Protein AF-A0AAV7AK41-F1 (afdb_monomer)

Radius of gyration: 11.82 Å; Cα contacts (8 Å, |Δi|>4): 25; chains: 1; bounding box: 30×20×32 Å

Sequence (54 aa):
MDITISQLLDLFLESPLVTWVKTVGPCGYENESKLVMYMDLVDGVFLNKIMLQM

InterPro domains:
  IPR036872 CH domain superfamily [G3DSA:1.10.418.10] (3-54)

Secondary structure (DSSP, 8-state):
-PPPHHHHHHHHHTSHHHHHHHHHSS---TT--HHHHHHHHHTSHHHHHHHHH-

Foldseek 3Di:
DDDDPVNVLVVVCPDPLVVVCVVQHPQDDVP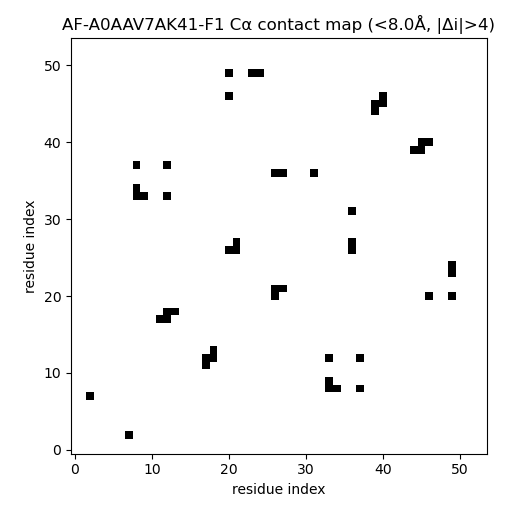DDSVNSCVCPVVVPNVVVSVVVD

Structure (mmCIF, N/CA/C/O backbone):
data_AF-A0AAV7AK41-F1
#
_entry.id   AF-A0AAV7AK41-F1
#
loop_
_atom_site.group_PDB
_atom_site.id
_atom_site.type_symbol
_atom_site.label_atom_id
_atom_site.label_alt_id
_atom_site.label_comp_id
_atom_site.label_asym_id
_atom_site.label_entity_id
_atom_site.label_seq_id
_atom_site.pdbx_PDB_ins_code
_atom_site.Cartn_x
_atom_site.Cartn_y
_atom_site.Cartn_z
_atom_site.occupancy
_atom_site.B_iso_or_equiv
_atom_site.auth_seq_id
_atom_site.auth_comp_id
_atom_site.auth_asym_id
_atom_site.auth_atom_id
_atom_site.pdbx_PDB_model_num
ATOM 1 N N . MET A 1 1 ? 17.227 2.777 -21.240 1.00 68.81 1 MET A N 1
ATOM 2 C CA . MET A 1 1 ? 17.057 1.492 -20.537 1.00 68.81 1 MET A CA 1
ATOM 3 C C . MET A 1 1 ? 15.602 1.445 -20.135 1.00 68.81 1 MET A C 1
ATOM 5 O O . MET A 1 1 ? 15.189 2.331 -19.398 1.00 68.81 1 MET A O 1
ATOM 9 N N . ASP A 1 2 ? 14.828 0.526 -20.704 1.00 83.19 2 ASP A N 1
ATOM 10 C CA . ASP A 1 2 ? 13.412 0.390 -20.362 1.00 83.19 2 ASP A CA 1
ATOM 11 C C . ASP A 1 2 ? 13.269 -0.122 -18.927 1.00 83.19 2 ASP A C 1
ATOM 13 O O . ASP A 1 2 ? 14.023 -0.993 -18.489 1.00 83.19 2 ASP A O 1
ATOM 17 N N . ILE A 1 3 ? 12.330 0.457 -18.184 1.00 84.75 3 ILE A N 1
ATOM 18 C CA . ILE A 1 3 ? 12.029 0.057 -16.809 1.00 84.75 3 ILE A CA 1
ATOM 19 C C . ILE A 1 3 ? 11.205 -1.229 -16.867 1.00 84.75 3 ILE A C 1
ATOM 21 O O . ILE A 1 3 ? 10.209 -1.311 -17.585 1.00 84.75 3 ILE A O 1
ATOM 25 N N . THR A 1 4 ? 11.608 -2.242 -16.104 1.00 93.12 4 THR A N 1
ATOM 26 C CA . THR A 1 4 ? 10.848 -3.494 -15.998 1.00 93.12 4 THR A CA 1
ATOM 27 C C . THR A 1 4 ? 9.635 -3.330 -15.079 1.00 93.12 4 THR A C 1
ATOM 29 O O . THR A 1 4 ? 9.636 -2.512 -14.161 1.00 93.12 4 THR A O 1
ATOM 32 N N . ILE A 1 5 ? 8.605 -4.161 -15.266 1.00 90.06 5 ILE A N 1
ATOM 33 C CA . ILE A 1 5 ? 7.406 -4.157 -14.406 1.00 90.06 5 ILE A CA 1
ATOM 34 C C . ILE A 1 5 ? 7.774 -4.400 -12.935 1.00 90.06 5 ILE A C 1
ATOM 36 O O . ILE A 1 5 ? 7.204 -3.771 -12.049 1.00 90.06 5 ILE A O 1
ATOM 40 N N . SER A 1 6 ? 8.766 -5.257 -12.669 1.00 90.00 6 SER A N 1
ATOM 41 C CA . SER A 1 6 ? 9.245 -5.506 -11.305 1.00 90.00 6 SER A CA 1
ATOM 42 C C . SER A 1 6 ? 9.824 -4.245 -10.664 1.00 90.00 6 SER A C 1
ATOM 44 O O . SER A 1 6 ? 9.525 -3.960 -9.512 1.00 90.00 6 SER A O 1
ATOM 46 N N . GLN A 1 7 ? 10.605 -3.462 -11.413 1.00 92.38 7 GLN A N 1
ATOM 47 C CA . GLN A 1 7 ? 11.157 -2.201 -10.913 1.00 92.38 7 GLN A CA 1
ATOM 48 C C . GLN A 1 7 ? 10.062 -1.163 -10.665 1.00 92.38 7 GLN A C 1
ATOM 50 O O . GLN A 1 7 ? 10.124 -0.433 -9.683 1.00 92.38 7 GLN A O 1
ATOM 55 N N . LEU A 1 8 ? 9.044 -1.106 -11.527 1.00 93.25 8 LEU A N 1
ATOM 56 C CA . LEU A 1 8 ? 7.912 -0.202 -11.328 1.00 93.25 8 LEU A CA 1
ATOM 57 C C . LEU A 1 8 ? 7.102 -0.572 -10.076 1.00 93.25 8 LEU A C 1
ATOM 59 O O . LEU A 1 8 ? 6.690 0.313 -9.329 1.00 93.25 8 LEU A O 1
ATOM 63 N N . LEU A 1 9 ? 6.910 -1.870 -9.834 1.00 92.69 9 LEU A N 1
ATOM 64 C CA . LEU A 1 9 ? 6.265 -2.377 -8.627 1.00 92.69 9 LEU A CA 1
ATOM 65 C C . LEU A 1 9 ? 7.064 -2.002 -7.374 1.00 92.69 9 LEU A C 1
ATOM 67 O O . LEU A 1 9 ? 6.481 -1.518 -6.410 1.00 92.69 9 LEU A O 1
ATOM 71 N N . ASP A 1 10 ? 8.385 -2.165 -7.399 1.00 92.75 10 ASP A N 1
ATOM 72 C CA . ASP A 1 10 ? 9.247 -1.785 -6.276 1.00 92.75 10 ASP A CA 1
ATOM 73 C C . ASP A 1 10 ? 9.166 -0.280 -5.984 1.00 92.75 10 ASP A C 1
ATOM 75 O O . ASP A 1 10 ? 8.898 0.110 -4.848 1.00 92.75 10 ASP A O 1
ATOM 79 N N . LEU A 1 11 ? 9.263 0.563 -7.018 1.00 94.06 11 LEU A N 1
ATOM 80 C CA . LEU A 1 11 ? 9.109 2.018 -6.889 1.00 94.06 11 LEU A CA 1
ATOM 81 C C . LEU A 1 11 ? 7.742 2.417 -6.316 1.00 94.06 11 LEU A C 1
ATOM 83 O O . LEU A 1 11 ? 7.645 3.341 -5.5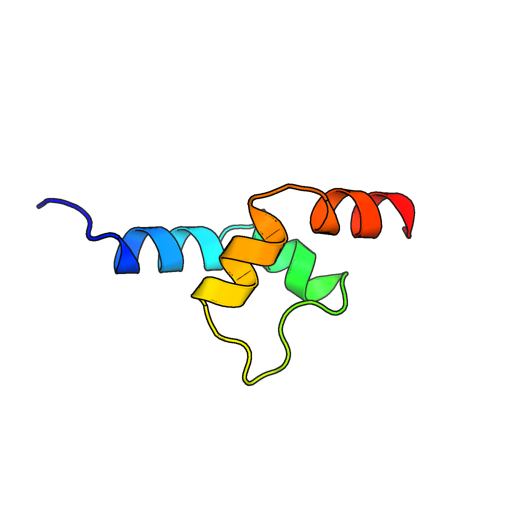09 1.00 94.06 11 LEU A O 1
ATOM 87 N N . PHE A 1 12 ? 6.674 1.726 -6.720 1.00 92.81 12 PHE A N 1
ATOM 88 C CA . PHE A 1 12 ? 5.344 1.955 -6.166 1.00 92.81 12 PHE A CA 1
ATOM 89 C C . PHE A 1 12 ? 5.287 1.594 -4.675 1.00 92.81 12 PHE A C 1
ATOM 91 O O . PHE A 1 12 ? 4.774 2.377 -3.873 1.00 92.81 12 PHE A O 1
ATOM 98 N N . LEU A 1 13 ? 5.844 0.444 -4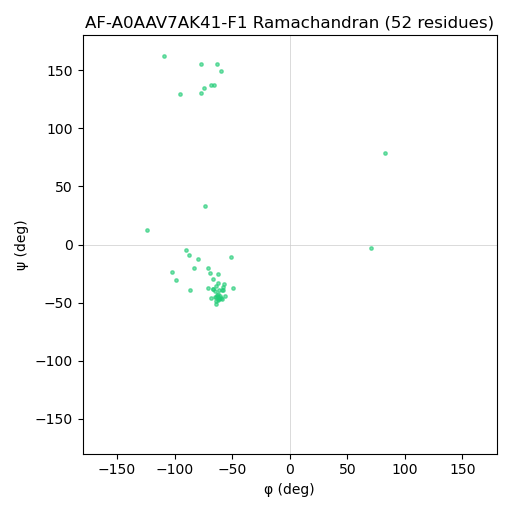.287 1.00 91.12 13 LEU A N 1
ATOM 99 C CA . LEU A 1 13 ? 5.811 -0.057 -2.909 1.00 91.12 13 LEU A CA 1
ATOM 100 C C . LEU A 1 13 ? 6.690 0.733 -1.927 1.00 91.12 13 LEU A C 1
ATOM 102 O O . LEU A 1 13 ? 6.462 0.655 -0.713 1.00 91.12 13 LEU A O 1
ATOM 106 N N . GLU A 1 14 ? 7.664 1.480 -2.445 1.00 91.94 14 GLU A N 1
ATOM 107 C CA . GLU A 1 14 ? 8.502 2.437 -1.710 1.00 91.94 14 GLU A CA 1
ATOM 108 C C . GLU A 1 14 ? 7.919 3.858 -1.688 1.00 91.94 14 GLU A C 1
ATOM 110 O O . GLU A 1 14 ? 8.456 4.748 -1.027 1.00 91.94 14 GLU A O 1
ATOM 115 N N . SER A 1 15 ? 6.809 4.105 -2.389 1.00 94.44 15 SER A N 1
ATOM 116 C CA . SER A 1 15 ? 6.220 5.440 -2.445 1.00 94.44 15 SER A CA 1
ATOM 117 C C . SER A 1 15 ? 5.743 5.923 -1.063 1.00 94.44 15 SER A C 1
ATOM 119 O O . SER A 1 15 ? 5.392 5.113 -0.192 1.00 94.44 15 SER A O 1
ATOM 121 N N . PRO A 1 16 ? 5.657 7.250 -0.846 1.00 93.81 16 PRO A N 1
ATOM 122 C CA . PRO A 1 16 ? 5.170 7.809 0.415 1.00 93.81 16 PRO A CA 1
ATOM 123 C C . PRO A 1 16 ? 3.766 7.330 0.792 1.00 93.81 16 PRO A C 1
ATOM 125 O O . PRO A 1 16 ? 3.492 7.127 1.970 1.00 93.81 16 PRO A O 1
ATOM 128 N N . LEU A 1 17 ? 2.892 7.103 -0.196 1.00 91.12 17 LEU A N 1
ATOM 129 C CA . LEU A 1 17 ? 1.537 6.602 0.032 1.00 91.12 17 LEU A CA 1
ATOM 130 C C . LEU A 1 17 ? 1.562 5.191 0.623 1.00 91.12 17 LEU A C 1
ATOM 132 O O . LEU A 1 17 ? 0.937 4.945 1.649 1.00 91.12 17 LEU A O 1
ATOM 136 N N . VAL A 1 18 ? 2.309 4.276 0.001 1.00 90.19 18 VAL A N 1
ATOM 137 C CA . VAL A 1 18 ? 2.407 2.889 0.475 1.00 90.19 18 VAL A CA 1
ATOM 138 C C . VAL A 1 18 ? 3.127 2.826 1.820 1.00 90.19 18 VAL A C 1
ATOM 140 O O . VAL A 1 18 ? 2.721 2.079 2.706 1.00 90.19 18 VAL A O 1
ATOM 143 N N . THR A 1 19 ? 4.156 3.654 2.011 1.00 90.38 19 THR A N 1
ATOM 144 C CA . THR A 1 19 ? 4.857 3.785 3.296 1.00 90.38 19 THR A CA 1
ATOM 145 C C . THR A 1 19 ? 3.915 4.259 4.402 1.00 90.38 19 THR A C 1
ATOM 147 O O . THR A 1 19 ? 3.900 3.692 5.496 1.00 90.38 19 THR A O 1
ATOM 150 N N . TRP A 1 20 ? 3.082 5.260 4.114 1.00 90.19 20 TRP A N 1
ATOM 151 C CA . TRP A 1 20 ? 2.063 5.733 5.041 1.00 90.19 20 TRP A CA 1
ATOM 152 C C . TRP A 1 20 ? 1.048 4.629 5.357 1.00 90.19 20 TRP A C 1
ATOM 154 O O . TRP A 1 20 ? 0.829 4.343 6.530 1.00 90.19 20 TRP A O 1
ATOM 164 N N . VAL A 1 21 ? 0.519 3.932 4.344 1.00 88.25 21 VAL A N 1
ATOM 165 C CA . VAL A 1 21 ? -0.423 2.813 4.526 1.00 88.25 21 VAL A CA 1
ATOM 166 C C . VAL A 1 21 ? 0.146 1.710 5.423 1.00 88.25 21 VAL A C 1
ATOM 168 O O . VAL A 1 21 ? -0.552 1.256 6.325 1.00 88.25 21 VAL A O 1
ATOM 171 N N . LYS A 1 22 ? 1.412 1.319 5.230 1.00 86.06 22 LYS A N 1
ATOM 172 C CA . LYS A 1 22 ? 2.119 0.352 6.094 1.00 86.06 22 LYS A CA 1
ATOM 173 C C . LYS A 1 22 ? 2.262 0.833 7.543 1.00 86.06 22 LYS A C 1
ATOM 175 O O . LYS A 1 22 ? 2.421 0.022 8.445 1.00 86.06 22 LYS A O 1
ATOM 180 N N . THR A 1 23 ? 2.245 2.148 7.763 1.00 86.00 23 THR A N 1
ATOM 181 C CA . THR A 1 23 ? 2.392 2.755 9.094 1.00 86.00 23 THR A CA 1
ATOM 182 C C . THR A 1 23 ? 1.056 2.867 9.828 1.00 86.00 23 THR A C 1
ATOM 184 O O . THR A 1 23 ? 1.012 2.676 11.039 1.00 86.00 23 THR A O 1
ATOM 187 N N . VAL A 1 24 ? -0.027 3.208 9.119 1.00 82.31 24 VAL A N 1
ATOM 188 C CA . VAL A 1 24 ? -1.332 3.510 9.738 1.00 82.31 24 VAL A CA 1
ATOM 189 C C . VAL A 1 24 ? -2.357 2.383 9.636 1.00 82.31 24 VAL A C 1
ATOM 191 O O . VAL A 1 24 ? -3.294 2.337 10.428 1.00 82.31 24 VAL A O 1
ATOM 194 N N . GLY A 1 25 ? -2.218 1.496 8.653 1.00 71.81 25 GLY A N 1
ATOM 195 C CA . GLY A 1 25 ? -3.159 0.417 8.383 1.00 71.81 25 GLY A CA 1
ATOM 196 C C . GLY A 1 25 ? -2.579 -0.953 8.734 1.00 71.81 25 GLY A C 1
ATOM 197 O O . GLY A 1 25 ? -1.363 -1.109 8.804 1.00 71.81 25 GLY A O 1
ATOM 198 N N . PRO A 1 26 ? -3.421 -1.990 8.879 1.00 68.69 26 PRO A N 1
ATOM 199 C CA . PRO A 1 26 ? -2.985 -3.376 9.079 1.00 68.69 26 PRO A CA 1
ATOM 200 C C . PRO A 1 26 ? -2.412 -4.013 7.790 1.00 68.69 26 PRO A C 1
ATOM 202 O O . PRO A 1 26 ? -2.626 -5.193 7.529 1.00 68.69 26 PRO A O 1
ATOM 205 N N . CYS A 1 27 ? -1.750 -3.225 6.938 1.00 62.06 27 CYS A N 1
ATOM 206 C CA . CYS A 1 27 ? -1.325 -3.612 5.595 1.00 62.06 27 CYS A CA 1
ATOM 207 C C . CYS A 1 27 ? 0.122 -4.099 5.594 1.00 62.06 27 CYS A C 1
ATOM 209 O O . CYS A 1 27 ? 1.008 -3.382 6.063 1.00 62.06 27 CYS A O 1
ATOM 211 N N . GLY A 1 28 ? 0.376 -5.271 5.011 1.00 59.03 28 GLY A N 1
ATOM 212 C CA . GLY A 1 28 ? 1.709 -5.852 4.965 1.00 59.03 28 GLY A CA 1
ATOM 213 C C . GLY A 1 28 ? 2.060 -6.598 6.243 1.00 59.03 28 GLY A C 1
ATOM 214 O O . GLY A 1 28 ? 2.841 -6.117 7.062 1.00 59.03 28 GLY A O 1
ATOM 215 N N . TYR A 1 29 ? 1.545 -7.820 6.384 1.00 59.75 29 TYR A N 1
ATOM 216 C CA . TYR A 1 29 ? 2.236 -8.806 7.217 1.00 59.75 29 TYR A CA 1
ATOM 217 C C . TYR A 1 29 ? 3.643 -9.037 6.643 1.00 59.75 29 TYR A C 1
ATOM 219 O O . TYR A 1 29 ? 3.824 -8.986 5.427 1.00 59.75 29 TYR A O 1
ATOM 227 N N . GLU A 1 30 ? 4.627 -9.3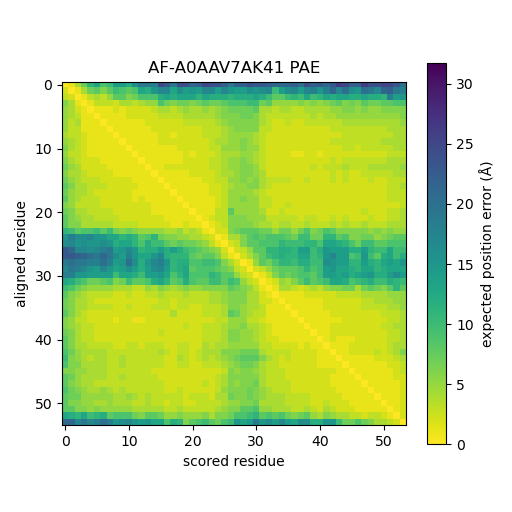51 7.492 1.00 59.88 30 GLU A N 1
ATOM 228 C CA . GLU A 1 30 ? 6.045 -9.579 7.125 1.00 59.88 30 GLU A CA 1
ATOM 229 C C . GLU A 1 30 ? 6.282 -10.575 5.961 1.00 59.88 30 GLU A C 1
ATOM 231 O 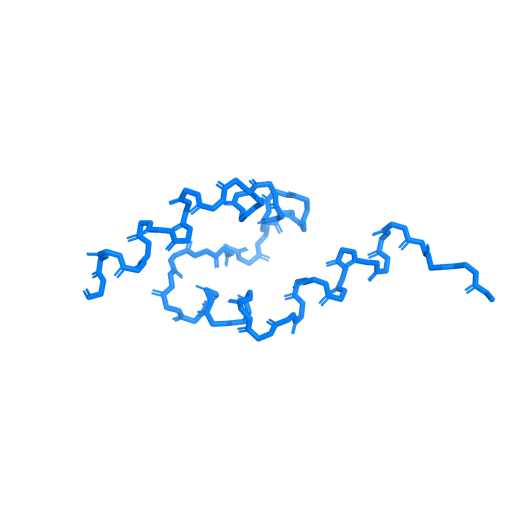O . GLU A 1 30 ? 7.390 -10.647 5.441 1.00 59.88 30 GLU A O 1
ATOM 236 N N . ASN A 1 31 ? 5.255 -11.313 5.520 1.00 61.94 31 ASN A N 1
ATOM 237 C CA . ASN A 1 31 ? 5.303 -12.310 4.445 1.00 61.94 31 ASN A CA 1
ATOM 238 C C . ASN A 1 31 ? 4.309 -12.074 3.288 1.00 61.94 31 ASN A C 1
ATOM 240 O O . ASN A 1 31 ? 4.084 -12.974 2.477 1.00 61.94 31 ASN A O 1
ATOM 244 N N . GLU A 1 32 ? 3.681 -10.903 3.191 1.00 74.25 32 GLU A N 1
ATOM 245 C CA . GLU A 1 32 ? 2.741 -10.622 2.104 1.00 74.25 32 GLU A CA 1
ATOM 246 C C . GLU A 1 32 ? 3.464 -10.364 0.768 1.00 74.25 32 GLU A C 1
ATOM 248 O O . GLU A 1 32 ? 4.463 -9.647 0.693 1.00 74.25 32 GLU A O 1
ATOM 253 N N . SER A 1 33 ? 2.967 -10.968 -0.317 1.00 86.81 33 SER A N 1
ATOM 254 C CA . SER A 1 33 ? 3.554 -10.804 -1.651 1.00 86.81 33 SER A CA 1
ATOM 255 C C . SER A 1 33 ? 3.409 -9.361 -2.142 1.00 86.81 33 SER A C 1
ATOM 257 O O . SER A 1 33 ? 2.330 -8.777 -2.068 1.00 86.81 33 SER A O 1
ATOM 259 N N . LYS A 1 34 ? 4.470 -8.816 -2.752 1.00 87.88 34 LYS A N 1
ATOM 260 C CA . LYS A 1 34 ? 4.487 -7.483 -3.388 1.00 87.88 34 LYS A CA 1
ATOM 261 C C . LYS A 1 34 ? 3.302 -7.254 -4.336 1.00 87.88 34 LYS A C 1
ATOM 263 O O . LYS A 1 34 ? 2.751 -6.159 -4.390 1.00 87.88 34 LYS A O 1
ATOM 268 N N . LEU A 1 35 ? 2.906 -8.296 -5.070 1.00 89.69 35 LEU A N 1
ATOM 269 C CA . LEU A 1 35 ? 1.765 -8.241 -5.986 1.00 89.69 35 LEU A CA 1
ATOM 270 C C . LEU A 1 35 ? 0.429 -8.166 -5.248 1.00 89.69 35 LEU A C 1
ATOM 272 O O . LEU A 1 35 ? -0.453 -7.446 -5.695 1.00 89.69 35 LEU A O 1
ATOM 276 N N . VAL A 1 36 ? 0.292 -8.873 -4.125 1.00 88.19 36 VAL A N 1
ATOM 277 C CA . VAL A 1 36 ? -0.925 -8.837 -3.301 1.00 88.19 36 VAL A CA 1
ATOM 278 C C . VAL A 1 36 ? -1.111 -7.435 -2.730 1.00 88.19 36 VAL A C 1
ATOM 280 O O . VAL A 1 36 ? -2.144 -6.823 -2.967 1.00 88.19 36 VAL A O 1
ATOM 283 N N . MET A 1 37 ? -0.055 -6.861 -2.144 1.00 88.00 37 MET A N 1
ATOM 284 C CA . MET A 1 37 ? -0.086 -5.483 -1.645 1.00 88.00 37 MET A CA 1
ATOM 285 C C . MET A 1 37 ? -0.424 -4.467 -2.746 1.00 88.00 37 MET A C 1
ATOM 287 O O . MET A 1 37 ? -1.167 -3.521 -2.512 1.00 88.00 37 MET A O 1
ATOM 291 N N . TYR A 1 38 ? 0.091 -4.645 -3.964 1.00 91.38 38 TYR A N 1
ATOM 292 C CA . TYR A 1 38 ? -0.311 -3.796 -5.087 1.00 91.38 38 TYR A CA 1
ATOM 293 C C . TYR A 1 38 ? -1.797 -3.957 -5.436 1.00 91.38 38 TYR A C 1
ATOM 295 O O . TYR A 1 38 ? -2.480 -2.952 -5.626 1.00 91.38 38 TYR A O 1
ATOM 303 N N . MET A 1 39 ? -2.308 -5.190 -5.504 1.00 90.75 39 MET A N 1
ATOM 304 C CA . MET A 1 39 ? -3.713 -5.454 -5.833 1.00 90.75 39 MET A CA 1
ATOM 305 C C . MET A 1 39 ? -4.679 -4.903 -4.781 1.00 90.75 39 MET A C 1
ATOM 307 O O . MET A 1 39 ? -5.723 -4.380 -5.156 1.00 90.75 39 MET A O 1
ATOM 311 N N . ASP A 1 40 ? -4.310 -4.937 -3.502 1.00 88.69 40 ASP A N 1
ATOM 312 C CA . ASP A 1 40 ? -5.124 -4.361 -2.427 1.00 88.69 40 ASP A CA 1
ATOM 313 C C . ASP A 1 40 ? -5.179 -2.827 -2.474 1.00 88.69 40 ASP A C 1
ATOM 315 O O . ASP A 1 40 ? -6.113 -2.213 -1.960 1.00 88.69 40 ASP A O 1
ATOM 319 N N . LEU A 1 41 ? -4.173 -2.186 -3.076 1.00 90.62 41 LEU A N 1
ATOM 320 C CA . LEU A 1 41 ? -4.062 -0.727 -3.124 1.00 90.62 41 LEU A CA 1
ATOM 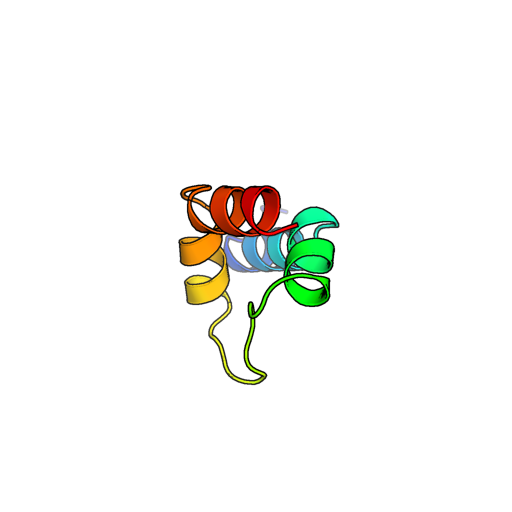321 C C . LEU A 1 41 ? -4.559 -0.120 -4.433 1.00 90.62 41 LEU A C 1
ATOM 323 O O . LEU A 1 41 ? -5.035 1.015 -4.429 1.00 90.62 41 LEU A O 1
ATOM 327 N N . VAL A 1 42 ? -4.446 -0.842 -5.550 1.00 90.56 42 VAL A N 1
ATOM 328 C CA . VAL A 1 42 ? -4.730 -0.302 -6.889 1.00 90.56 42 VAL A CA 1
ATOM 329 C C . VAL A 1 42 ? -6.206 0.050 -7.088 1.00 90.56 42 VAL A C 1
ATOM 331 O O . VAL A 1 42 ? -6.512 0.981 -7.830 1.00 90.56 42 VAL A O 1
ATOM 334 N N . ASP A 1 43 ? -7.120 -0.655 -6.417 1.00 90.50 43 ASP A N 1
ATOM 335 C CA . ASP A 1 43 ? -8.558 -0.383 -6.502 1.00 90.50 43 ASP A CA 1
ATOM 336 C C . ASP A 1 43 ? -9.012 0.807 -5.632 1.00 90.50 43 ASP A C 1
ATOM 338 O O . ASP A 1 43 ? -10.129 1.303 -5.785 1.00 90.50 43 ASP A O 1
ATOM 342 N N . GLY A 1 44 ? -8.146 1.286 -4.727 1.00 91.31 44 GLY A N 1
ATOM 343 C CA . GLY A 1 44 ? -8.406 2.399 -3.814 1.00 91.31 44 GLY A CA 1
ATOM 344 C C . GLY A 1 44 ? -9.410 2.110 -2.688 1.00 91.31 44 GLY A C 1
ATOM 345 O O . GLY A 1 44 ? -9.608 2.965 -1.822 1.00 91.31 44 GLY A O 1
ATOM 346 N N . VAL A 1 45 ? -10.025 0.925 -2.638 1.00 92.38 45 VAL A N 1
ATOM 347 C CA . VAL A 1 45 ? -11.024 0.554 -1.624 1.00 92.38 45 VAL A CA 1
ATOM 348 C C . VAL A 1 45 ? -10.369 0.436 -0.256 1.00 92.38 45 VAL A C 1
ATOM 350 O O . VAL A 1 45 ? -10.898 0.953 0.731 1.00 92.38 45 VAL A O 1
ATOM 353 N N . PHE A 1 46 ? -9.218 -0.232 -0.184 1.00 88.31 46 PHE A N 1
ATOM 354 C CA . PHE A 1 46 ? -8.467 -0.367 1.060 1.00 88.31 46 PHE A CA 1
ATOM 355 C C . PHE A 1 46 ? -7.984 0.991 1.582 1.00 88.31 46 PHE A C 1
ATOM 357 O O . PHE A 1 46 ? -8.159 1.302 2.760 1.00 88.31 46 PHE A O 1
ATOM 364 N N . LEU A 1 47 ? -7.475 1.840 0.684 1.00 89.56 47 LEU A N 1
ATOM 365 C CA . LEU A 1 47 ? -7.044 3.195 1.018 1.00 89.56 47 LEU A CA 1
ATOM 366 C C . LEU A 1 47 ? -8.200 4.017 1.606 1.00 89.56 47 LEU A C 1
ATOM 368 O O . LEU A 1 47 ? -8.058 4.615 2.669 1.00 89.56 47 LEU A O 1
ATOM 372 N N . ASN A 1 48 ? -9.371 3.978 0.965 1.00 91.81 48 ASN A N 1
ATOM 373 C CA . ASN A 1 48 ? -10.562 4.671 1.446 1.00 91.81 48 ASN A CA 1
ATOM 374 C C . ASN A 1 48 ? -11.013 4.167 2.828 1.00 91.81 48 ASN A C 1
ATOM 376 O O . ASN A 1 48 ? -11.388 4.965 3.682 1.00 91.81 48 ASN A O 1
ATOM 380 N N . LYS A 1 49 ? -10.940 2.854 3.084 1.00 89.44 49 LYS A N 1
ATOM 381 C CA . LYS A 1 49 ? -11.256 2.286 4.405 1.00 89.44 49 LYS A CA 1
ATOM 382 C C . LYS A 1 49 ? -10.324 2.821 5.489 1.00 89.44 49 LYS A C 1
ATOM 384 O O . LYS A 1 49 ? -10.824 3.231 6.529 1.00 89.44 49 LYS A O 1
ATOM 389 N N . ILE A 1 50 ? -9.011 2.857 5.241 1.00 87.19 50 ILE A N 1
ATOM 390 C CA . ILE A 1 50 ? -8.041 3.434 6.187 1.00 87.19 50 ILE A CA 1
ATOM 391 C C . ILE A 1 50 ? -8.366 4.908 6.441 1.00 87.19 50 ILE A C 1
ATOM 393 O O . ILE A 1 50 ? -8.419 5.330 7.589 1.00 87.19 50 ILE A O 1
ATOM 397 N N . MET A 1 51 ? -8.631 5.682 5.385 1.00 87.50 51 MET A N 1
ATOM 398 C CA . MET A 1 51 ? -8.945 7.110 5.510 1.00 87.50 51 MET A CA 1
ATOM 399 C C . MET A 1 51 ? -10.221 7.380 6.319 1.00 87.50 51 MET A C 1
ATOM 401 O O . MET A 1 51 ? -10.283 8.392 7.003 1.00 87.50 51 MET A O 1
ATOM 405 N N . LEU A 1 52 ? -11.221 6.494 6.250 1.00 89.44 52 LEU A N 1
ATOM 406 C CA . LEU A 1 52 ? -12.471 6.601 7.016 1.00 89.44 52 LEU A CA 1
ATOM 407 C C . LEU A 1 52 ? -12.377 6.051 8.448 1.00 89.44 52 LEU A C 1
ATOM 409 O O . LEU A 1 52 ? -13.248 6.348 9.260 1.00 89.44 52 LEU A O 1
ATOM 413 N N . GLN A 1 53 ? -11.393 5.194 8.737 1.00 80.69 53 GLN A N 1
ATOM 414 C CA . GLN A 1 53 ? -11.171 4.606 10.065 1.00 80.69 53 GLN A CA 1
ATOM 415 C C . GLN A 1 53 ? -10.279 5.467 1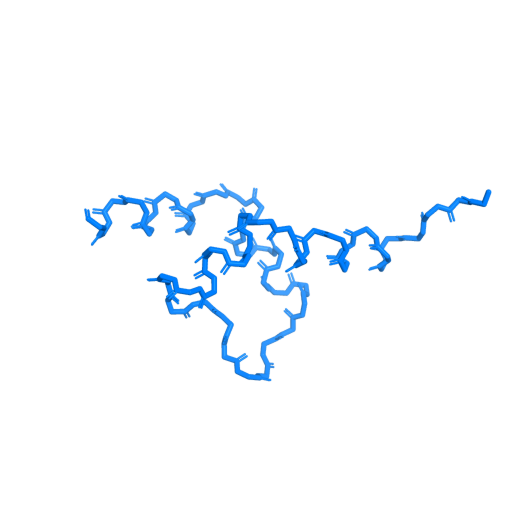0.971 1.00 80.69 53 GLN A C 1
ATOM 417 O O . GLN A 1 53 ? -10.154 5.152 12.155 1.00 80.69 53 GLN A O 1
ATOM 422 N N . MET A 1 54 ? -9.666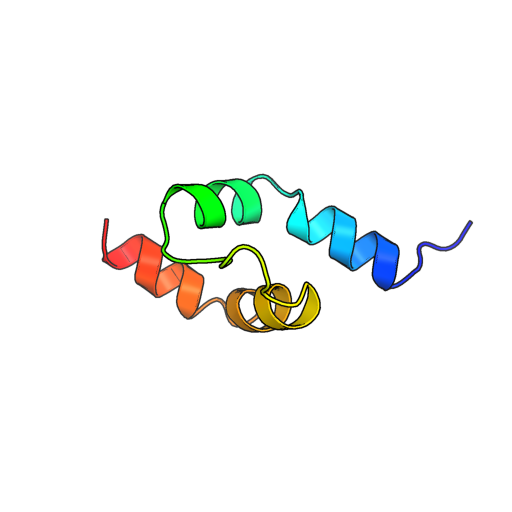 6.518 10.421 1.00 66.06 54 MET A N 1
ATOM 423 C CA . MET A 1 54 ? -8.953 7.552 11.177 1.00 66.06 54 MET A CA 1
ATOM 424 C C . MET A 1 54 ? -9.882 8.647 11.696 1.00 66.06 54 MET A C 1
ATOM 426 O O . MET A 1 54 ? -10.916 8.919 11.045 1.00 66.06 54 MET A O 1
#

Solvent-accessible surface area (backbone at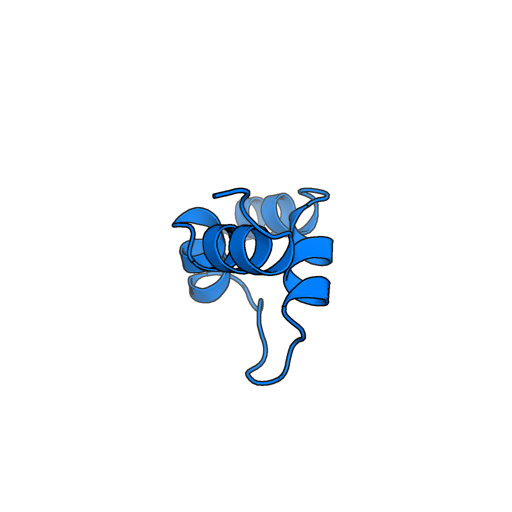oms only — not comparable to full-atom values): 3383 Å² total; per-residue (Å²): 134,87,82,49,72,69,57,54,51,51,56,51,62,68,28,71,67,45,49,47,41,49,71,77,40,98,48,75,60,102,81,61,52,73,66,56,59,46,62,53,48,73,77,42,58,53,54,51,50,50,64,69,73,101

Mean predicted aligned error: 5.07 Å

pLDDT: mean 85.15, std 10.14, range [59.03, 94.44]

Organism: Engystomops pustulosus (NCBI:txid76066)